Protein AF-A0A5J4V0H5-F1 (afdb_monomer_lite)

Organism: NCBI:txid222440

Radius of gyration: 29.94 Å; chains: 1; bounding box: 93×53×63 Å

Foldseek 3Di:
DQVVQLVPDDQLDARPCLVVCVVVCVLVVLLVLLVVVVVDDDPDPVSLVVNLVSLLSQLSRCQNHARPPSCLVSSLVSCVVVVVVVSVVSNVSYCLCVPPDVVSVVVVVVVVVVVVVVVVVCVVVVVPPPPVVVVVVVVVVVVVVVVVVVVVVVVVVVVCVVVVPDDPPPDDDD

Structure (mmCIF, N/CA/C/O backbone):
data_AF-A0A5J4V0H5-F1
#
_entry.id   AF-A0A5J4V0H5-F1
#
loop_
_atom_site.group_PDB
_atom_site.id
_atom_site.type_symbol
_atom_site.label_atom_id
_atom_site.label_alt_id
_atom_site.label_comp_id
_atom_site.label_asym_id
_atom_site.label_entity_id
_atom_site.label_seq_id
_atom_site.pdbx_PDB_ins_code
_atom_site.Cartn_x
_atom_site.Cartn_y
_atom_site.Cartn_z
_atom_site.occupancy
_atom_site.B_iso_or_equiv
_atom_site.auth_seq_id
_atom_site.auth_comp_id
_atom_site.auth_asym_id
_atom_site.auth_atom_id
_atom_site.pdbx_PDB_model_num
ATOM 1 N N . MET A 1 1 ? 10.092 2.240 12.384 1.00 55.16 1 MET A N 1
ATOM 2 C CA . MET A 1 1 ? 9.698 3.081 13.539 1.00 55.16 1 MET A CA 1
ATOM 3 C C . MET A 1 1 ? 8.188 3.032 13.787 1.00 55.16 1 MET A C 1
ATOM 5 O O . MET A 1 1 ? 7.810 2.731 14.907 1.00 55.16 1 MET A O 1
ATOM 9 N N . ILE A 1 2 ? 7.329 3.212 12.768 1.00 59.34 2 ILE A N 1
ATOM 10 C CA . ILE A 1 2 ? 5.873 2.949 12.884 1.00 59.34 2 ILE A CA 1
ATOM 11 C C . ILE A 1 2 ? 5.548 1.463 12.650 1.00 59.34 2 ILE A C 1
ATOM 13 O O . ILE A 1 2 ? 4.913 0.852 13.495 1.00 59.34 2 ILE A O 1
ATOM 17 N N . GLU A 1 3 ? 6.101 0.834 11.606 1.00 58.28 3 GLU A N 1
ATOM 18 C CA . GLU A 1 3 ? 5.936 -0.614 11.327 1.00 58.28 3 GLU A CA 1
ATOM 19 C C . GLU A 1 3 ? 6.353 -1.519 12.502 1.00 58.28 3 GLU A C 1
ATOM 21 O O . GLU A 1 3 ? 5.811 -2.598 12.723 1.00 58.28 3 GLU A O 1
ATOM 26 N N . SER A 1 4 ? 7.324 -1.058 13.291 1.00 58.66 4 SER A N 1
ATOM 27 C CA . SER A 1 4 ? 7.829 -1.736 14.485 1.00 58.66 4 SER A CA 1
ATOM 28 C C . SER A 1 4 ? 6.768 -1.827 15.586 1.00 58.66 4 SER A C 1
ATOM 30 O O . SER A 1 4 ? 6.741 -2.814 16.310 1.00 58.66 4 SER A O 1
ATOM 32 N N . GLY A 1 5 ? 5.894 -0.818 15.689 1.00 58.03 5 GLY A N 1
ATOM 33 C CA . GLY A 1 5 ? 4.783 -0.775 16.644 1.00 58.03 5 GLY A CA 1
ATOM 34 C C . GLY A 1 5 ? 3.596 -1.652 16.243 1.00 58.03 5 GLY A C 1
ATOM 35 O O . GLY A 1 5 ? 2.752 -1.940 17.086 1.00 58.03 5 GLY A O 1
ATOM 36 N N . ALA A 1 6 ? 3.556 -2.114 14.988 1.00 58.75 6 ALA A N 1
ATOM 37 C CA . ALA A 1 6 ? 2.576 -3.083 14.513 1.00 58.75 6 ALA A CA 1
ATOM 38 C C . ALA A 1 6 ? 2.996 -4.540 14.788 1.00 58.75 6 ALA A C 1
ATOM 40 O O . ALA A 1 6 ? 2.146 -5.433 14.833 1.00 58.75 6 ALA A O 1
ATOM 41 N N . LYS A 1 7 ? 4.297 -4.798 15.006 1.00 60.56 7 LYS A N 1
ATOM 42 C CA . LYS A 1 7 ? 4.815 -6.136 15.324 1.00 60.56 7 LYS A CA 1
ATOM 43 C C . LYS A 1 7 ? 4.329 -6.575 16.707 1.00 60.56 7 LYS A C 1
ATOM 45 O O . LYS A 1 7 ? 4.715 -5.998 17.717 1.00 60.56 7 LYS A O 1
ATOM 50 N N . GLY A 1 8 ? 3.508 -7.624 16.735 1.00 62.06 8 GLY A N 1
ATOM 51 C CA . GLY A 1 8 ? 2.927 -8.185 17.959 1.00 62.06 8 GLY A CA 1
ATOM 52 C C . GLY A 1 8 ? 1.492 -7.738 18.249 1.00 62.06 8 GLY A C 1
ATOM 53 O O . GLY A 1 8 ? 0.904 -8.232 19.207 1.00 62.06 8 GLY A O 1
ATOM 54 N N . LEU A 1 9 ? 0.903 -6.864 17.422 1.00 67.25 9 LEU A N 1
ATOM 55 C CA . LEU A 1 9 ? -0.527 -6.566 17.510 1.00 67.25 9 LEU A CA 1
ATOM 56 C C . LEU A 1 9 ? -1.339 -7.764 17.011 1.00 67.25 9 LEU A C 1
ATOM 58 O O . LEU A 1 9 ? -1.237 -8.138 15.840 1.00 67.25 9 LEU A O 1
ATOM 62 N N . GLY A 1 10 ? -2.188 -8.312 17.877 1.00 64.75 10 GLY A N 1
ATOM 63 C CA . GLY A 1 10 ? -3.185 -9.315 17.510 1.00 64.75 10 GLY A CA 1
ATOM 64 C C . GLY A 1 10 ? -4.260 -8.761 16.567 1.00 64.75 10 GLY A C 1
ATOM 65 O O . GLY A 1 10 ? -4.311 -7.558 16.282 1.00 64.75 10 GLY A O 1
ATOM 66 N N . GLU A 1 11 ? -5.125 -9.646 16.074 1.00 67.75 11 GLU A N 1
ATOM 67 C CA . GLU A 1 11 ? -6.301 -9.261 15.287 1.00 67.75 11 GLU A CA 1
ATOM 68 C C . GLU A 1 11 ? -7.200 -8.308 16.087 1.00 67.75 11 GLU A C 1
ATOM 70 O O . GLU A 1 11 ? -7.424 -8.493 17.287 1.00 67.75 11 GLU A O 1
ATOM 75 N N . GLY A 1 12 ? -7.702 -7.258 15.434 1.00 68.19 12 GLY A N 1
ATOM 76 C CA . GLY A 1 12 ? -8.613 -6.302 16.069 1.00 68.19 12 GLY A CA 1
ATOM 77 C C . GLY A 1 12 ? -7.957 -5.310 17.042 1.00 68.19 12 GLY A C 1
ATOM 78 O O . GLY A 1 12 ? -8.651 -4.443 17.576 1.00 68.19 12 GLY A O 1
ATOM 79 N N . GLN A 1 13 ? -6.641 -5.388 17.271 1.00 74.12 13 GLN A N 1
ATOM 80 C CA . GLN A 1 13 ? -5.920 -4.430 18.113 1.00 74.12 13 GLN A CA 1
ATOM 81 C C . GLN A 1 13 ? -5.514 -3.179 17.327 1.00 74.12 13 GLN A C 1
ATOM 83 O O . GLN A 1 13 ? -4.920 -3.265 16.250 1.00 74.12 13 GLN A O 1
ATOM 88 N N . GLN A 1 14 ? -5.815 -2.008 17.894 1.00 79.50 14 GLN A N 1
ATOM 89 C CA . GLN A 1 14 ? -5.458 -0.714 17.310 1.00 79.50 14 GLN A CA 1
ATOM 90 C C . GLN A 1 14 ? -3.969 -0.410 17.473 1.00 79.50 14 GLN A C 1
ATOM 92 O O . GLN A 1 14 ? -3.329 -0.840 18.434 1.00 79.50 14 GLN A O 1
ATOM 97 N N . HIS A 1 15 ? -3.431 0.400 16.563 1.00 80.06 15 HIS A N 1
ATOM 98 C CA . HIS A 1 15 ? -2.038 0.813 16.629 1.00 80.06 15 HIS A CA 1
ATOM 99 C C . HIS A 1 15 ? -1.792 1.776 17.810 1.00 80.06 15 HIS A C 1
ATOM 101 O O . HIS A 1 15 ? -2.466 2.808 17.900 1.00 80.06 15 HIS A O 1
ATOM 107 N N . PRO A 1 16 ? -0.793 1.530 18.683 1.00 82.88 16 PRO A N 1
ATOM 108 C CA . PRO A 1 16 ? -0.567 2.336 19.891 1.00 82.88 16 PRO A CA 1
ATOM 109 C C . PRO A 1 16 ? -0.218 3.799 19.585 1.00 82.88 16 PRO A C 1
ATOM 111 O O . PRO A 1 16 ? -0.530 4.696 20.364 1.00 82.88 16 PRO A O 1
ATOM 114 N N . PHE A 1 17 ? 0.398 4.056 18.428 1.00 84.62 17 PHE A N 1
ATOM 115 C CA . PHE A 1 17 ? 0.743 5.411 17.989 1.00 84.62 17 PHE A CA 1
ATOM 116 C C . PHE A 1 17 ? -0.389 6.175 17.296 1.00 84.62 17 PHE A C 1
ATOM 118 O O . PHE A 1 17 ? -0.190 7.348 17.001 1.00 84.62 17 PHE A O 1
ATOM 125 N N . LEU A 1 18 ? -1.566 5.579 17.065 1.00 85.19 18 LEU A N 1
ATOM 126 C CA . LEU A 1 18 ? -2.659 6.303 16.408 1.00 85.19 18 LEU A CA 1
ATOM 127 C C . LEU A 1 18 ? -3.067 7.542 17.217 1.00 85.19 18 LEU A C 1
ATOM 129 O O . LEU A 1 18 ? -3.070 8.641 16.680 1.00 85.19 18 LEU A O 1
ATOM 133 N N . GLN A 1 19 ? -3.342 7.382 18.514 1.00 85.50 19 GLN A N 1
ATOM 134 C CA . GLN A 1 19 ? -3.776 8.491 19.373 1.00 85.50 19 GLN A CA 1
ATOM 135 C C . GLN A 1 19 ? -2.698 9.580 19.542 1.00 85.50 19 GLN A C 1
ATOM 137 O O . GLN A 1 19 ? -3.004 10.743 19.282 1.00 85.50 19 GLN A O 1
ATOM 142 N N . PRO A 1 20 ? -1.434 9.255 19.893 1.00 83.56 20 PRO A N 1
ATOM 143 C CA . PRO A 1 20 ? -0.369 10.257 19.961 1.00 83.56 20 PRO A CA 1
ATOM 144 C C . PRO A 1 20 ? -0.190 11.054 18.661 1.00 83.56 20 PRO A C 1
ATOM 146 O O . PRO A 1 20 ? -0.159 12.280 18.705 1.00 83.56 20 PRO A O 1
ATOM 149 N N . LEU A 1 21 ? -0.151 10.370 17.511 1.00 82.62 21 LEU A N 1
ATOM 150 C CA . LEU A 1 21 ? 0.081 11.001 16.206 1.00 82.62 21 LEU A CA 1
ATOM 151 C C . LEU A 1 21 ? -1.156 11.723 15.652 1.00 82.62 21 LEU A C 1
ATOM 153 O O . LEU A 1 21 ? -1.060 12.558 14.753 1.00 82.62 21 LEU A O 1
ATOM 157 N N . SER A 1 22 ? -2.351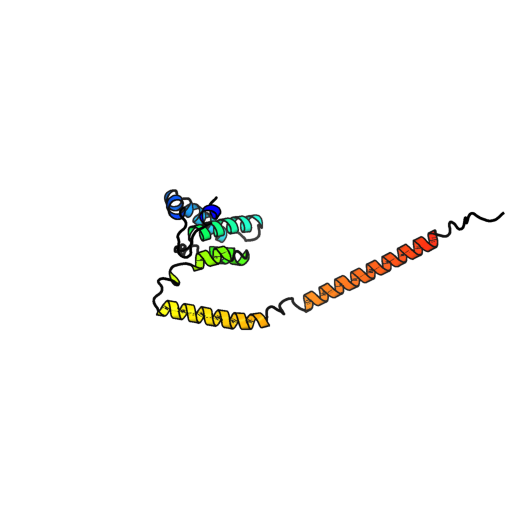 11.381 16.130 1.00 87.81 22 SER A N 1
ATOM 158 C CA . SER A 1 22 ? -3.543 12.186 15.874 1.00 87.81 22 SER A CA 1
ATOM 159 C C . SER A 1 22 ? -3.498 13.489 16.669 1.00 87.81 22 SER A C 1
ATOM 1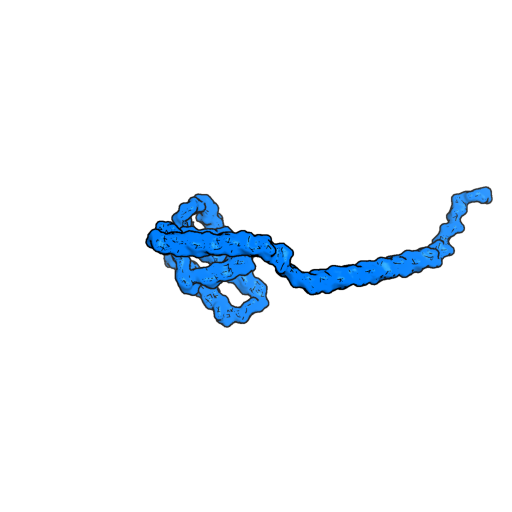61 O O . SER A 1 22 ? -3.802 14.540 16.110 1.00 87.81 22 SER A O 1
ATOM 163 N N . ASN A 1 23 ? -3.080 13.433 17.936 1.00 87.12 23 ASN A N 1
ATOM 164 C CA . ASN A 1 23 ? -3.059 14.590 18.832 1.00 87.12 23 ASN A CA 1
ATOM 165 C C . ASN A 1 23 ? -2.003 15.633 18.448 1.00 87.12 23 ASN A C 1
ATOM 167 O O . ASN A 1 23 ? -2.243 16.825 18.616 1.00 87.12 23 ASN A O 1
ATOM 171 N N . ASP A 1 24 ? -0.854 15.204 17.924 1.00 88.50 24 ASP A N 1
ATOM 172 C CA . ASP A 1 24 ? 0.205 16.115 17.468 1.00 88.50 24 ASP A CA 1
ATOM 173 C C . ASP A 1 24 ? -0.001 16.640 16.030 1.00 88.50 24 ASP A C 1
ATOM 175 O O . ASP A 1 24 ? 0.797 17.433 15.530 1.00 88.50 24 ASP A O 1
ATOM 179 N N . GLY A 1 25 ? -1.083 16.222 15.360 1.00 87.94 25 GLY A N 1
ATOM 180 C CA . GLY A 1 25 ? -1.422 16.635 13.998 1.00 87.94 25 GLY A CA 1
ATOM 181 C C . GLY A 1 25 ? -0.698 15.865 12.888 1.00 87.94 25 GLY A C 1
ATOM 182 O O . GLY A 1 25 ? -0.985 16.091 11.710 1.00 87.94 25 GLY A O 1
ATOM 183 N N . THR A 1 26 ? 0.181 14.913 13.207 1.00 88.81 26 THR A N 1
ATOM 184 C CA . THR A 1 26 ? 0.909 14.112 12.210 1.00 88.81 26 THR A CA 1
ATOM 185 C C . THR A 1 26 ? -0.036 13.345 11.288 1.00 88.81 26 THR A C 1
ATOM 187 O O . THR A 1 26 ? 0.146 13.357 10.070 1.00 88.81 26 THR A O 1
ATOM 190 N N . VAL A 1 27 ? -1.087 12.719 11.831 1.00 87.38 27 VAL A N 1
ATOM 191 C CA . VAL A 1 27 ? -2.091 12.002 11.021 1.00 87.38 27 VAL A CA 1
ATOM 192 C C . VAL A 1 27 ? -2.791 12.948 10.042 1.00 87.38 27 VAL A C 1
ATOM 194 O O . VAL A 1 27 ? -2.982 12.592 8.880 1.00 87.38 27 VAL A O 1
ATOM 197 N N . VAL A 1 28 ? -3.119 14.169 10.474 1.00 88.75 28 VAL A N 1
ATOM 198 C CA . VAL A 1 28 ? -3.742 15.189 9.613 1.00 88.75 28 VAL A CA 1
ATOM 199 C C . VAL A 1 28 ? -2.801 15.579 8.472 1.00 88.75 28 VAL A C 1
ATOM 201 O O . VAL A 1 28 ? -3.229 15.639 7.320 1.00 88.75 28 VAL A O 1
ATOM 204 N N . ASN A 1 29 ? -1.513 15.763 8.762 1.00 87.12 29 ASN A N 1
ATOM 205 C CA . ASN A 1 29 ? -0.509 16.091 7.751 1.00 87.12 29 ASN A CA 1
ATOM 206 C C . ASN A 1 29 ? -0.335 14.961 6.722 1.00 87.12 29 ASN A C 1
ATOM 208 O O . ASN A 1 29 ? -0.292 15.221 5.520 1.00 87.12 29 ASN A O 1
ATOM 212 N N . LEU A 1 30 ? -0.301 13.698 7.163 1.00 86.06 30 LEU A N 1
ATOM 213 C CA . LEU A 1 30 ? -0.220 12.533 6.270 1.00 86.06 30 LEU A CA 1
ATOM 214 C C . LEU A 1 30 ? -1.441 12.428 5.344 1.00 86.06 30 LEU A C 1
ATOM 216 O O . LEU A 1 30 ? -1.293 12.186 4.146 1.00 86.06 30 LEU A O 1
ATOM 220 N N . ILE A 1 31 ? -2.640 12.665 5.883 1.00 86.94 31 ILE A N 1
ATOM 221 C CA . ILE A 1 31 ? -3.890 12.720 5.113 1.00 86.94 31 ILE A CA 1
ATOM 222 C C . ILE A 1 31 ? -3.828 13.829 4.055 1.00 86.94 31 ILE A C 1
ATOM 224 O O . ILE A 1 31 ? -4.187 13.607 2.897 1.00 86.94 31 ILE A O 1
ATOM 228 N N . GLN A 1 32 ? -3.364 15.024 4.428 1.00 86.12 32 GLN A N 1
ATOM 229 C CA . GLN A 1 32 ? -3.238 16.149 3.500 1.00 86.12 32 GLN A CA 1
ATOM 230 C C . GLN A 1 32 ? -2.240 15.859 2.378 1.00 86.12 32 GLN A C 1
ATOM 232 O O . GLN A 1 32 ? -2.553 16.119 1.217 1.00 86.12 32 GLN A O 1
ATOM 237 N N . LEU A 1 33 ? -1.081 15.276 2.699 1.00 84.69 33 LEU A N 1
ATOM 238 C CA . LEU A 1 33 ? -0.086 14.884 1.700 1.00 84.69 33 LEU A CA 1
ATOM 239 C C . LEU A 1 33 ? -0.684 13.905 0.689 1.00 84.69 33 LEU A C 1
ATOM 241 O O . LEU A 1 33 ? -0.532 14.108 -0.514 1.00 84.69 33 LEU A O 1
ATOM 245 N N . LEU A 1 34 ? -1.438 12.907 1.154 1.00 82.56 34 LEU A N 1
ATOM 246 C CA . LEU A 1 34 ? -2.108 11.957 0.268 1.00 82.56 34 LEU A CA 1
ATOM 247 C C . LEU A 1 34 ? -3.127 12.644 -0.659 1.00 82.56 34 LEU A C 1
ATOM 249 O O . LEU A 1 34 ? -3.188 12.325 -1.842 1.00 82.56 34 LEU A O 1
ATOM 253 N N . LYS A 1 35 ? -3.869 13.642 -0.162 1.00 80.50 35 LYS A N 1
ATOM 254 C CA . LYS A 1 35 ? -4.836 14.420 -0.960 1.00 80.50 35 LYS A CA 1
ATOM 255 C C . LYS A 1 35 ? -4.186 15.295 -2.038 1.00 80.50 35 LYS A C 1
ATOM 257 O O . LYS A 1 35 ? -4.817 15.542 -3.065 1.00 80.50 35 LYS A O 1
ATOM 262 N N . VAL A 1 36 ? -2.952 15.775 -1.839 1.00 74.38 36 VAL A N 1
ATOM 263 C CA . VAL A 1 36 ? -2.234 16.582 -2.851 1.00 74.38 36 VAL A CA 1
ATOM 264 C C . VAL A 1 36 ? -1.966 15.770 -4.122 1.00 74.38 36 VAL A C 1
ATOM 266 O O . VAL A 1 36 ? -2.042 16.327 -5.218 1.00 74.38 36 VAL A O 1
ATOM 269 N N . ARG A 1 37 ? -1.760 14.450 -3.996 1.00 65.38 37 ARG A N 1
ATOM 270 C CA . ARG A 1 37 ? -1.572 13.521 -5.125 1.00 65.38 37 ARG A CA 1
ATOM 271 C C . ARG A 1 37 ? -2.659 13.643 -6.188 1.00 65.38 37 ARG A C 1
ATOM 273 O O . ARG A 1 37 ? -2.353 13.621 -7.374 1.00 65.38 37 ARG A O 1
ATOM 280 N N . ASN A 1 38 ? -3.912 13.822 -5.770 1.00 56.00 38 ASN A N 1
ATOM 281 C CA . ASN A 1 38 ? -5.062 13.886 -6.676 1.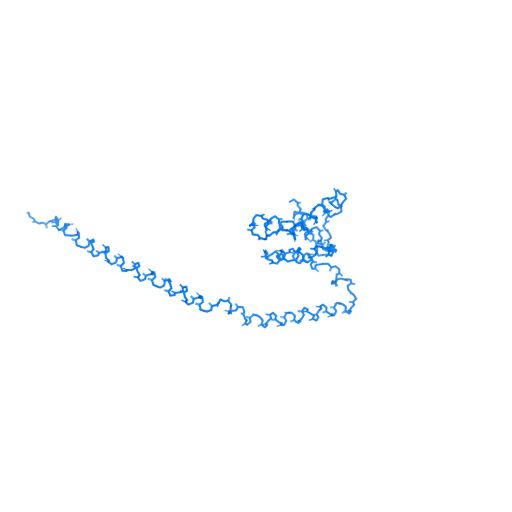00 56.00 38 ASN A CA 1
ATOM 282 C C . ASN A 1 38 ? -5.041 15.118 -7.605 1.00 56.00 38 ASN A C 1
ATOM 284 O O . ASN A 1 38 ? -5.929 15.259 -8.441 1.00 56.00 38 ASN A O 1
ATOM 288 N N . LYS A 1 39 ? -4.052 16.017 -7.468 1.00 56.66 39 LYS A N 1
ATOM 289 C CA . LYS A 1 39 ? -3.900 17.235 -8.276 1.00 56.66 39 LYS A CA 1
ATOM 290 C C . LYS A 1 39 ? -2.674 17.242 -9.201 1.00 56.66 39 LYS A C 1
ATOM 292 O O . LYS A 1 39 ? -2.529 18.191 -9.965 1.00 56.66 39 LYS A O 1
ATOM 297 N N . SER A 1 40 ? -1.791 16.244 -9.138 1.00 54.62 40 SER A N 1
ATOM 298 C CA . SER A 1 40 ? -0.536 16.209 -9.907 1.00 54.62 40 SER A CA 1
ATOM 299 C C . SER A 1 40 ? -0.539 15.090 -10.954 1.00 54.62 40 SER A C 1
ATOM 301 O O . SER A 1 40 ? -0.863 13.951 -10.628 1.00 54.62 40 SER A O 1
ATOM 303 N N . ASN A 1 41 ? -0.145 15.403 -12.192 1.00 55.94 41 ASN A N 1
ATOM 304 C CA . ASN A 1 41 ? -0.058 14.445 -13.300 1.00 55.94 41 ASN A CA 1
ATOM 305 C C . ASN A 1 41 ? 0.908 13.282 -12.967 1.00 55.94 41 ASN A C 1
ATOM 307 O O . ASN A 1 41 ? 2.058 13.506 -12.596 1.00 55.94 41 ASN A O 1
ATOM 311 N N . GLU A 1 42 ? 0.424 12.042 -13.096 1.00 55.72 42 GLU A N 1
ATOM 312 C CA . GLU A 1 42 ? 0.945 10.798 -12.489 1.00 55.72 42 GLU A CA 1
ATOM 313 C C . GLU A 1 42 ? 2.295 10.239 -13.024 1.00 55.72 42 GLU A C 1
ATOM 315 O O . GLU A 1 42 ? 2.538 9.041 -12.896 1.00 55.72 42 GLU A O 1
ATOM 320 N N . ASN A 1 43 ? 3.216 11.035 -13.578 1.00 55.78 43 ASN A N 1
ATOM 321 C CA . ASN A 1 43 ? 4.384 10.475 -14.294 1.00 55.78 43 ASN A CA 1
ATOM 322 C C . ASN A 1 43 ? 5.738 10.496 -13.558 1.00 55.78 43 ASN A C 1
ATOM 324 O O . ASN A 1 43 ? 6.730 10.039 -14.122 1.00 55.78 43 ASN A O 1
ATOM 328 N N . GLU A 1 44 ? 5.819 10.946 -12.303 1.00 59.72 44 GLU A N 1
ATOM 329 C CA . GLU A 1 44 ? 7.066 10.832 -11.529 1.00 59.72 44 GLU A CA 1
ATOM 330 C C . GLU A 1 44 ? 7.097 9.550 -10.689 1.00 59.72 44 GLU A C 1
ATOM 332 O O . GLU A 1 44 ? 6.358 9.408 -9.713 1.00 59.72 44 GLU A O 1
ATOM 337 N N . LEU A 1 45 ? 8.012 8.634 -11.031 1.00 58.66 45 LEU A N 1
ATOM 338 C CA . LEU A 1 45 ? 8.302 7.411 -10.265 1.00 58.66 45 LEU A CA 1
ATOM 339 C C . LEU A 1 45 ? 8.494 7.703 -8.761 1.00 58.66 45 LEU A C 1
ATOM 341 O O . LEU A 1 45 ? 7.966 6.992 -7.910 1.00 58.66 45 LEU A O 1
ATOM 345 N N . SER A 1 46 ? 9.176 8.810 -8.445 1.00 65.25 46 SER A N 1
ATOM 346 C CA . SER A 1 46 ? 9.486 9.230 -7.072 1.00 65.25 46 SER A CA 1
ATOM 347 C C . SER A 1 46 ? 8.259 9.686 -6.270 1.00 65.25 46 SER A C 1
ATOM 349 O O . SER A 1 46 ? 8.275 9.657 -5.037 1.00 65.25 46 SER A O 1
ATOM 351 N N . LEU A 1 47 ? 7.180 10.108 -6.940 1.00 66.38 47 LEU A N 1
ATOM 352 C CA . LEU A 1 47 ? 5.922 10.455 -6.282 1.00 66.38 47 LEU A CA 1
ATOM 353 C C . LEU A 1 47 ? 5.155 9.193 -5.887 1.00 66.38 47 LEU A C 1
ATOM 355 O O . LEU A 1 47 ? 4.631 9.126 -4.775 1.00 66.38 47 LEU A O 1
ATOM 359 N N . HIS A 1 48 ? 5.129 8.171 -6.747 1.00 69.56 48 HIS A N 1
ATOM 360 C CA . HIS A 1 48 ? 4.437 6.908 -6.452 1.00 69.56 48 HIS A CA 1
ATOM 361 C C . HIS A 1 48 ? 5.018 6.203 -5.225 1.00 69.56 48 HIS A C 1
ATOM 363 O O . HIS A 1 48 ? 4.255 5.758 -4.368 1.00 69.56 48 HIS A O 1
ATOM 369 N N . GLU A 1 49 ? 6.344 6.188 -5.076 1.00 77.19 49 GLU A N 1
ATOM 370 C CA . GLU A 1 49 ? 7.011 5.621 -3.897 1.00 77.19 49 GLU A CA 1
ATOM 371 C C . GLU A 1 49 ? 6.633 6.365 -2.608 1.00 77.19 49 GLU A C 1
ATOM 373 O O . GLU A 1 49 ? 6.249 5.744 -1.614 1.00 77.19 49 GLU A O 1
ATOM 378 N N . LYS A 1 50 ? 6.653 7.706 -2.630 1.00 81.25 50 LYS A N 1
ATOM 379 C CA . LYS A 1 50 ? 6.273 8.538 -1.474 1.00 81.25 50 LYS A CA 1
ATOM 380 C C . LYS A 1 50 ? 4.828 8.295 -1.049 1.00 81.25 50 LYS A C 1
ATOM 382 O O . LYS A 1 50 ? 4.553 8.121 0.138 1.00 81.25 50 LYS A O 1
ATOM 387 N N . PHE A 1 51 ? 3.902 8.256 -2.005 1.00 84.06 51 PHE A N 1
ATOM 388 C CA . PHE A 1 51 ? 2.491 8.003 -1.711 1.00 84.06 51 PHE A CA 1
ATOM 389 C C . PHE A 1 51 ? 2.230 6.557 -1.285 1.00 84.06 51 PHE A C 1
ATOM 391 O O . PHE A 1 51 ? 1.353 6.326 -0.450 1.00 84.06 51 PHE A O 1
ATOM 398 N N . GLY A 1 52 ? 3.022 5.606 -1.784 1.00 85.25 52 GLY A N 1
ATOM 399 C CA . GLY A 1 52 ? 3.065 4.235 -1.283 1.00 85.25 52 GLY A CA 1
ATOM 400 C C . GLY A 1 52 ? 3.418 4.191 0.201 1.00 85.25 52 GLY A C 1
ATOM 401 O O . GLY A 1 52 ? 2.648 3.661 0.999 1.00 85.25 52 GLY A O 1
ATOM 402 N N . ILE A 1 53 ? 4.518 4.838 0.595 1.00 85.06 53 ILE A N 1
ATOM 403 C CA . ILE A 1 53 ? 4.962 4.907 1.997 1.00 85.06 53 ILE A CA 1
ATOM 404 C C . ILE A 1 53 ? 3.888 5.545 2.888 1.00 85.06 53 ILE A C 1
ATOM 406 O O . IL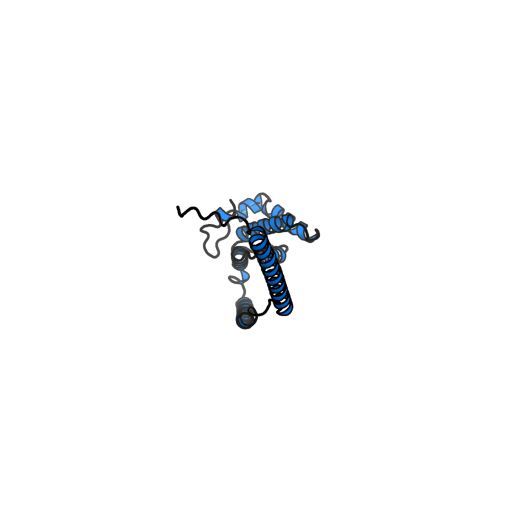E A 1 53 ? 3.553 4.999 3.938 1.00 85.06 53 ILE A O 1
ATOM 410 N N . ILE A 1 54 ? 3.302 6.671 2.467 1.00 87.00 54 ILE A N 1
ATOM 411 C CA . ILE A 1 54 ? 2.234 7.339 3.229 1.00 87.00 54 ILE A CA 1
ATOM 412 C C . ILE A 1 54 ? 1.024 6.410 3.397 1.00 87.00 54 ILE A C 1
ATOM 414 O O . ILE A 1 54 ? 0.489 6.291 4.500 1.00 87.00 54 ILE A O 1
ATOM 418 N N . SER A 1 55 ? 0.620 5.714 2.331 1.00 87.12 55 SER A N 1
ATOM 419 C CA . SER A 1 55 ? -0.510 4.778 2.369 1.00 87.12 55 SER A CA 1
ATOM 420 C C . SER A 1 55 ? -0.243 3.610 3.315 1.00 87.12 55 SER A C 1
ATOM 422 O O . SER A 1 55 ? -1.128 3.240 4.085 1.00 87.12 55 SER A O 1
ATOM 424 N N . LYS A 1 56 ? 0.989 3.083 3.336 1.00 89.12 56 LYS A N 1
ATOM 425 C CA . LYS A 1 56 ? 1.402 2.049 4.292 1.00 89.12 56 LYS A CA 1
ATOM 426 C C . LYS A 1 56 ? 1.349 2.532 5.731 1.00 89.12 56 LYS A C 1
ATOM 428 O O . LYS A 1 56 ? 0.829 1.829 6.595 1.00 89.12 56 LYS A O 1
ATOM 433 N N . ILE A 1 57 ? 1.866 3.731 6.000 1.00 87.38 57 ILE A N 1
ATOM 434 C CA . ILE A 1 57 ? 1.844 4.322 7.343 1.00 87.38 57 ILE A CA 1
ATOM 435 C C . ILE A 1 57 ? 0.399 4.471 7.816 1.00 87.38 57 ILE A C 1
ATOM 437 O O . ILE A 1 57 ? 0.067 4.035 8.915 1.00 87.38 57 ILE A O 1
ATOM 441 N N . LEU A 1 58 ? -0.473 5.033 6.976 1.00 88.19 58 LEU A N 1
ATOM 442 C CA . LEU A 1 58 ? -1.885 5.201 7.307 1.00 88.19 58 LEU A CA 1
ATOM 443 C C . LEU A 1 58 ? -2.576 3.849 7.523 1.00 88.19 58 LEU A C 1
ATOM 445 O O . LEU A 1 58 ? -3.281 3.696 8.513 1.00 88.19 58 LEU A O 1
ATOM 449 N N . ALA A 1 59 ? -2.335 2.849 6.676 1.00 87.88 59 ALA A N 1
ATOM 450 C CA . ALA A 1 59 ? -2.910 1.516 6.853 1.00 87.88 59 ALA A CA 1
ATOM 451 C C . ALA A 1 59 ? -2.483 0.845 8.164 1.00 87.88 59 ALA A C 1
ATOM 453 O O . ALA A 1 59 ? -3.318 0.274 8.861 1.00 87.88 59 ALA A O 1
ATOM 454 N N . ASN A 1 60 ? -1.209 0.973 8.537 1.00 86.56 60 ASN A N 1
ATOM 455 C CA . ASN A 1 60 ? -0.709 0.476 9.815 1.00 86.56 60 ASN A CA 1
ATOM 456 C C . ASN A 1 60 ? -1.328 1.226 11.005 1.00 86.56 60 ASN A C 1
ATOM 458 O O . ASN A 1 60 ? -1.745 0.596 11.974 1.00 86.56 60 ASN A O 1
ATOM 462 N N . LEU A 1 61 ? -1.429 2.559 10.938 1.00 85.31 61 LEU A N 1
ATOM 463 C CA . LEU A 1 61 ? -2.019 3.369 12.011 1.00 85.31 61 LEU A CA 1
ATOM 464 C C . LEU A 1 61 ? -3.514 3.091 12.195 1.00 85.31 61 LEU A C 1
ATOM 466 O O . LEU A 1 61 ? -3.988 2.990 13.324 1.00 85.31 61 LEU A O 1
ATOM 470 N N . PHE A 1 62 ? -4.243 2.930 11.092 1.00 85.94 62 PHE A N 1
ATOM 471 C CA . PHE A 1 62 ? -5.671 2.623 11.081 1.00 85.94 62 PHE A CA 1
ATOM 472 C C . PHE A 1 62 ? -5.966 1.114 11.131 1.00 85.94 62 PHE A C 1
ATOM 474 O O . PHE A 1 62 ? -7.106 0.709 10.903 1.00 85.94 62 PHE A O 1
ATOM 481 N N . LYS A 1 63 ? -4.995 0.260 11.488 1.00 83.50 63 LYS A N 1
ATOM 482 C CA . LYS A 1 63 ? -5.270 -1.159 11.751 1.00 83.50 63 LYS A CA 1
ATOM 483 C C . LYS A 1 63 ? -6.415 -1.288 12.762 1.00 83.50 63 LYS A C 1
ATOM 485 O O . LYS A 1 63 ? -6.442 -0.589 13.782 1.00 83.50 63 LYS A O 1
ATOM 490 N N . ALA A 1 64 ? -7.388 -2.144 12.442 1.00 73.44 64 ALA A N 1
ATOM 491 C CA . ALA A 1 64 ? -8.586 -2.385 13.251 1.00 73.44 64 ALA A CA 1
ATOM 492 C C . ALA A 1 64 ? -9.397 -1.114 13.617 1.00 73.44 64 ALA A C 1
ATOM 494 O O . ALA A 1 64 ? -10.203 -1.117 14.552 1.00 73.44 64 ALA A O 1
ATOM 495 N N . THR A 1 65 ? -9.208 -0.009 12.884 1.00 80.62 65 THR A N 1
ATOM 496 C CA . THR A 1 65 ? -9.815 1.300 13.175 1.00 80.62 65 THR A CA 1
ATOM 497 C C . THR A 1 65 ? -10.279 1.975 11.902 1.00 80.62 65 THR A C 1
ATOM 499 O O . THR A 1 65 ? -9.569 1.954 10.907 1.00 80.62 65 THR A O 1
ATOM 502 N N . GLN A 1 66 ? -11.453 2.607 11.900 1.00 82.44 66 GLN A N 1
ATOM 503 C CA . GLN A 1 66 ? -12.018 3.197 10.684 1.00 82.44 66 GLN A CA 1
ATOM 504 C C . GLN A 1 66 ? -11.074 4.214 10.042 1.00 82.44 66 GLN A C 1
ATOM 506 O O . GLN A 1 66 ? -10.792 5.256 10.631 1.00 82.44 66 GLN A O 1
ATOM 511 N N . ILE A 1 67 ? -10.607 3.905 8.827 1.00 83.56 67 ILE A N 1
ATOM 512 C CA . ILE A 1 67 ? -9.880 4.873 8.009 1.00 83.56 67 ILE A CA 1
ATOM 513 C C . ILE A 1 67 ? -10.857 5.985 7.588 1.00 83.56 67 ILE A C 1
ATOM 515 O O . ILE A 1 67 ? -12.011 5.681 7.254 1.00 83.56 67 ILE A O 1
ATOM 519 N N . PRO A 1 68 ? -10.445 7.264 7.593 1.00 84.94 68 PRO A N 1
ATOM 520 C CA . PRO A 1 68 ? -11.303 8.351 7.149 1.00 84.94 68 PRO A CA 1
ATOM 521 C C . PRO A 1 68 ? -11.786 8.115 5.714 1.00 84.94 68 PRO A C 1
ATOM 523 O O . PRO A 1 68 ? -10.994 7.844 4.808 1.00 84.94 68 PRO A O 1
ATOM 526 N N . SER A 1 69 ? -13.099 8.225 5.493 1.00 80.19 69 SER A N 1
ATOM 527 C CA . SER A 1 69 ? -13.731 7.930 4.197 1.00 80.19 69 SER A CA 1
ATOM 528 C C . SER A 1 69 ? -13.186 8.785 3.053 1.00 80.19 69 SER A C 1
ATOM 530 O O . SER A 1 69 ? -13.190 8.357 1.906 1.00 80.19 69 SER A O 1
ATOM 532 N N . GLU A 1 70 ? -12.687 9.973 3.381 1.00 81.06 70 GLU A N 1
ATOM 533 C CA . GLU A 1 70 ? -12.073 10.922 2.455 1.00 81.06 70 GLU A CA 1
ATOM 534 C C . GLU A 1 70 ? -10.754 10.456 1.823 1.00 81.06 70 GLU A C 1
ATOM 536 O O . GLU A 1 70 ? -10.361 11.021 0.810 1.00 81.06 70 GLU A O 1
ATOM 541 N N . ILE A 1 71 ? -10.074 9.460 2.402 1.00 82.56 71 ILE A N 1
ATOM 542 C CA . ILE A 1 71 ? -8.811 8.919 1.869 1.00 82.56 71 ILE A CA 1
ATOM 543 C C . ILE A 1 71 ? -8.823 7.402 1.670 1.00 82.56 71 ILE A C 1
ATOM 545 O O . ILE A 1 71 ? -7.888 6.849 1.094 1.00 82.56 71 ILE A O 1
ATOM 549 N N . GLY A 1 72 ? -9.865 6.714 2.149 1.00 83.88 72 GLY A N 1
ATOM 550 C CA . GLY A 1 72 ? -9.906 5.253 2.164 1.00 83.88 72 GLY A CA 1
ATOM 551 C C . GLY A 1 72 ? -9.744 4.633 0.776 1.00 83.88 72 GLY A C 1
ATOM 552 O O . GLY A 1 72 ? -8.963 3.700 0.611 1.00 83.88 72 GLY A O 1
ATOM 553 N N . LEU A 1 73 ? -10.437 5.167 -0.234 1.00 82.50 73 LEU A N 1
ATOM 554 C CA . LEU A 1 73 ? -10.362 4.640 -1.599 1.00 82.50 73 LEU A CA 1
ATOM 555 C C . LEU A 1 73 ? -8.980 4.866 -2.233 1.00 82.50 73 LEU A C 1
ATOM 557 O O . LEU A 1 73 ? -8.445 3.957 -2.868 1.00 82.50 73 LEU A O 1
ATOM 561 N N . ASP A 1 74 ? -8.392 6.043 -2.021 1.00 83.88 74 ASP A N 1
ATOM 562 C CA . ASP A 1 74 ? -7.089 6.409 -2.583 1.00 83.88 74 ASP A CA 1
ATOM 563 C C . ASP A 1 74 ? -5.972 5.551 -1.991 1.00 83.88 74 ASP A C 1
ATOM 565 O O . 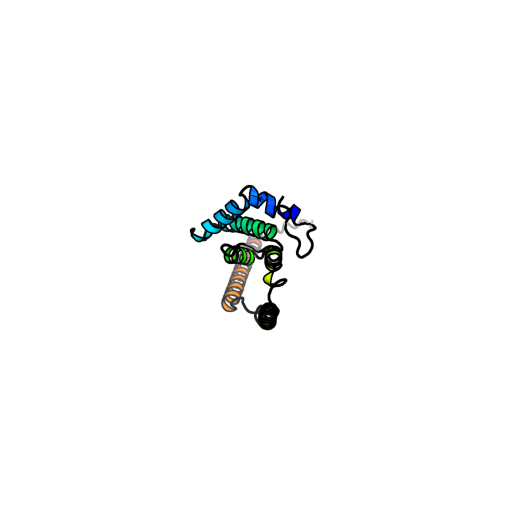ASP A 1 74 ? -5.193 4.952 -2.735 1.00 83.88 74 ASP A O 1
ATOM 569 N N . ALA A 1 75 ? -5.952 5.409 -0.662 1.00 84.94 75 ALA A N 1
ATOM 570 C CA . ALA A 1 75 ? -5.011 4.534 0.029 1.00 84.94 75 ALA A CA 1
ATOM 571 C C . ALA A 1 75 ? -5.140 3.080 -0.458 1.00 84.94 75 ALA A C 1
ATOM 573 O O . ALA A 1 75 ? -4.136 2.452 -0.787 1.00 84.94 75 ALA A O 1
ATOM 574 N N . ILE A 1 76 ? -6.366 2.556 -0.593 1.00 85.50 76 ILE A N 1
ATOM 575 C CA . ILE A 1 76 ? -6.600 1.195 -1.107 1.00 85.50 76 ILE A CA 1
ATOM 576 C C . ILE A 1 76 ? -6.060 1.035 -2.533 1.00 85.50 76 ILE A C 1
ATOM 578 O O . ILE A 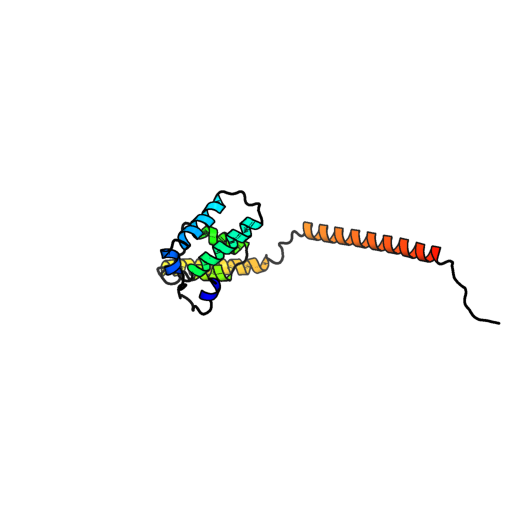1 76 ? -5.437 0.021 -2.843 1.00 85.50 76 ILE A O 1
ATOM 582 N N . ASN A 1 77 ? -6.302 2.003 -3.416 1.00 83.75 77 ASN A N 1
ATOM 583 C CA . ASN A 1 77 ? -5.863 1.916 -4.807 1.00 83.75 77 ASN A CA 1
ATOM 584 C C . ASN A 1 77 ? -4.336 1.973 -4.938 1.00 83.75 77 ASN A C 1
ATOM 586 O O . ASN A 1 77 ? -3.774 1.241 -5.753 1.00 83.75 77 ASN A O 1
ATOM 590 N N . ILE A 1 78 ? -3.669 2.791 -4.119 1.00 85.56 78 ILE A N 1
ATOM 591 C CA . ILE A 1 78 ? -2.204 2.868 -4.075 1.00 85.56 78 ILE A CA 1
ATOM 592 C C . ILE A 1 78 ? -1.617 1.543 -3.585 1.00 85.56 78 ILE A C 1
ATOM 594 O O . ILE A 1 78 ? -0.770 0.966 -4.262 1.00 85.56 78 ILE A O 1
ATOM 598 N N . LEU A 1 79 ? -2.119 1.010 -2.467 1.00 85.19 79 LEU A N 1
ATOM 599 C CA . LEU A 1 79 ? -1.649 -0.266 -1.918 1.00 85.19 79 LEU A CA 1
ATOM 600 C C . LEU A 1 79 ? -1.874 -1.430 -2.896 1.00 85.19 79 LEU A C 1
ATOM 602 O O . LEU A 1 79 ? -1.016 -2.295 -3.035 1.00 85.19 79 LEU A O 1
ATOM 606 N N . LYS A 1 80 ? -2.992 -1.433 -3.639 1.00 82.75 80 LYS A N 1
ATOM 607 C CA . LYS A 1 80 ? -3.244 -2.420 -4.703 1.00 82.75 80 LYS A CA 1
ATOM 608 C C . LYS A 1 80 ? -2.239 -2.332 -5.846 1.00 82.75 80 LYS A C 1
ATOM 610 O O . LYS A 1 80 ? -1.735 -3.370 -6.261 1.00 82.75 80 LYS A O 1
ATOM 615 N N . ARG A 1 81 ? -1.967 -1.124 -6.362 1.00 82.12 81 ARG A N 1
ATOM 616 C CA . ARG A 1 81 ? -0.974 -0.916 -7.435 1.00 82.12 81 ARG A CA 1
ATOM 617 C C . ARG A 1 81 ? 0.421 -1.379 -7.008 1.00 82.12 81 ARG A C 1
ATOM 619 O O . ARG A 1 81 ? 1.151 -1.902 -7.837 1.00 82.12 81 ARG A O 1
ATOM 626 N N . ASN A 1 82 ? 0.751 -1.220 -5.729 1.00 79.94 82 ASN A N 1
ATOM 627 C CA . ASN A 1 82 ? 2.051 -1.586 -5.169 1.00 79.94 82 ASN A CA 1
ATOM 628 C C . ASN A 1 82 ? 2.128 -3.035 -4.656 1.00 79.94 82 ASN A C 1
ATOM 630 O O . ASN A 1 82 ? 3.180 -3.448 -4.179 1.00 79.94 82 ASN A O 1
ATOM 634 N N . HIS A 1 83 ? 1.040 -3.809 -4.749 1.00 83.06 83 HIS A N 1
ATOM 635 C CA . HIS A 1 83 ? 0.942 -5.176 -4.219 1.00 83.06 83 HIS A CA 1
ATOM 636 C C . HIS A 1 83 ? 1.180 -5.294 -2.697 1.00 83.06 83 HIS A C 1
ATOM 638 O O . HIS A 1 83 ? 1.637 -6.323 -2.198 1.00 83.06 83 HIS A O 1
ATOM 644 N N . ASP A 1 84 ? 0.804 -4.263 -1.938 1.00 82.94 84 ASP A N 1
ATOM 645 C CA . ASP A 1 84 ? 0.956 -4.176 -0.481 1.00 82.94 84 ASP A CA 1
ATOM 646 C C . ASP A 1 84 ? -0.217 -4.861 0.252 1.00 82.94 84 ASP A C 1
ATOM 648 O O . ASP A 1 84 ? -1.074 -4.231 0.880 1.00 82.94 84 ASP A O 1
ATOM 652 N N . TYR A 1 85 ? -0.313 -6.185 0.105 1.00 84.12 85 TYR A N 1
ATOM 653 C CA . TYR A 1 85 ? -1.471 -6.957 0.572 1.00 84.12 85 TYR A CA 1
ATOM 654 C C . TYR A 1 85 ? -1.624 -7.002 2.096 1.00 84.12 85 TYR A C 1
ATOM 656 O O . TYR A 1 85 ? -2.752 -7.047 2.586 1.00 84.12 85 TYR A O 1
ATOM 664 N N . THR A 1 86 ? -0.528 -6.951 2.852 1.00 83.31 86 THR A N 1
ATOM 665 C CA . THR A 1 86 ? -0.563 -6.942 4.324 1.00 83.31 86 THR A CA 1
ATOM 666 C C . THR A 1 86 ? -1.311 -5.716 4.846 1.00 83.31 86 THR A C 1
ATOM 668 O O . THR A 1 86 ? -2.214 -5.821 5.673 1.00 83.31 86 THR A O 1
ATOM 671 N N . GLU A 1 87 ? -1.001 -4.543 4.308 1.00 85.88 87 GLU A N 1
ATOM 672 C CA . GLU A 1 87 ? -1.654 -3.289 4.659 1.00 85.88 87 GLU A CA 1
ATOM 673 C C . GLU A 1 87 ? -3.121 -3.255 4.215 1.00 85.88 87 GLU A C 1
ATOM 675 O O . GLU A 1 87 ? -3.971 -2.713 4.924 1.00 85.88 87 GLU A O 1
ATOM 680 N N . LEU A 1 88 ? -3.453 -3.885 3.081 1.00 83.06 88 LEU A N 1
ATOM 681 C CA . LEU A 1 88 ? -4.848 -4.074 2.670 1.00 83.06 88 LEU A CA 1
ATOM 682 C C . LEU A 1 88 ? -5.631 -4.937 3.668 1.00 83.06 88 LEU A C 1
ATOM 684 O O . LEU A 1 88 ? -6.797 -4.638 3.932 1.00 83.06 88 LEU A O 1
ATOM 688 N N . VAL A 1 89 ? -5.006 -5.967 4.248 1.00 82.38 89 VAL A N 1
ATOM 689 C CA . VAL A 1 89 ? -5.614 -6.778 5.315 1.00 82.38 89 VAL A CA 1
ATOM 690 C C . VAL A 1 89 ? -5.865 -5.926 6.559 1.00 82.38 89 VAL A C 1
ATOM 692 O O . VAL A 1 89 ? -6.984 -5.930 7.067 1.00 82.38 89 VAL A O 1
ATOM 695 N N . TYR A 1 90 ? -4.904 -5.101 6.987 1.00 82.94 90 TYR A N 1
ATOM 696 C CA . TYR A 1 90 ? -5.095 -4.202 8.136 1.00 82.94 90 TYR A CA 1
ATOM 697 C C . TYR A 1 90 ? -6.257 -3.222 7.953 1.00 82.94 90 TYR A C 1
ATOM 699 O O . TYR A 1 90 ? -7.009 -2.967 8.898 1.00 82.94 90 TYR A O 1
ATOM 707 N N . LEU A 1 91 ? -6.443 -2.702 6.737 1.00 81.38 91 LEU A N 1
ATOM 708 C CA . LEU A 1 91 ? -7.593 -1.859 6.407 1.00 81.38 91 LEU A CA 1
ATOM 709 C C . LEU A 1 91 ? -8.909 -2.647 6.370 1.00 81.38 91 LEU A C 1
ATOM 711 O O . LEU A 1 91 ? -9.958 -2.089 6.696 1.00 81.38 91 LEU A O 1
ATOM 715 N N . ALA A 1 92 ? -8.871 -3.926 5.988 1.00 75.12 92 ALA A N 1
ATOM 716 C CA . ALA A 1 92 ? -10.033 -4.810 5.951 1.00 75.12 92 ALA A CA 1
ATOM 717 C C . ALA A 1 92 ? -10.472 -5.295 7.343 1.00 75.12 92 ALA A C 1
ATOM 719 O O . ALA A 1 92 ? -11.659 -5.549 7.538 1.00 75.12 92 ALA A O 1
ATOM 720 N N . GLU A 1 93 ? -9.567 -5.331 8.326 1.00 72.31 93 GLU A N 1
ATOM 721 C CA . GLU A 1 93 ? -9.864 -5.628 9.742 1.00 72.31 93 GLU A CA 1
ATOM 722 C C . GLU A 1 93 ? -10.794 -4.590 10.408 1.00 72.31 93 GLU A C 1
ATOM 724 O O . GLU A 1 93 ? -11.152 -4.701 11.582 1.00 72.31 93 GLU A O 1
ATOM 729 N N . ASN A 1 94 ? -11.230 -3.569 9.668 1.00 65.69 94 ASN A N 1
ATOM 730 C CA . ASN A 1 94 ? -12.199 -2.601 10.143 1.00 65.69 94 ASN A CA 1
ATOM 731 C C . ASN A 1 94 ? -13.553 -3.203 10.520 1.00 65.69 94 ASN A C 1
ATOM 733 O O . ASN A 1 94 ? -14.083 -4.114 9.882 1.00 65.69 94 ASN A O 1
ATOM 737 N N . LYS A 1 95 ? -14.197 -2.537 11.480 1.00 52.56 95 LYS A N 1
ATOM 738 C CA . LYS A 1 95 ? -15.506 -2.839 12.076 1.00 52.56 95 LYS A CA 1
ATOM 739 C C . LYS A 1 95 ? -16.678 -3.053 11.103 1.00 52.56 95 LYS A C 1
ATOM 741 O O . LYS A 1 95 ? -17.754 -3.399 11.564 1.00 52.56 95 LYS A O 1
ATOM 746 N N . VAL A 1 96 ? -16.534 -2.920 9.787 1.00 45.59 96 VAL A N 1
ATOM 747 C CA . VAL A 1 96 ? -17.590 -3.341 8.847 1.00 45.59 96 VAL A CA 1
ATOM 748 C C . VAL A 1 96 ? -17.829 -4.855 8.924 1.00 45.59 96 VAL A C 1
ATOM 750 O O . VAL A 1 96 ? -18.979 -5.285 8.854 1.00 45.59 96 VAL A O 1
ATOM 753 N N . LEU A 1 97 ? -16.783 -5.658 9.160 1.00 44.84 97 LEU A N 1
ATOM 754 C CA . LEU A 1 97 ? -16.931 -7.102 9.383 1.00 44.84 97 LEU A CA 1
ATOM 755 C C . LEU A 1 97 ? -17.362 -7.442 10.823 1.00 44.84 97 LEU A C 1
ATOM 757 O O . LEU A 1 97 ? -18.127 -8.383 11.025 1.00 44.84 97 LEU A O 1
ATOM 761 N N . ILE A 1 98 ? -16.938 -6.650 11.816 1.00 45.72 98 ILE A N 1
ATOM 762 C CA . ILE A 1 98 ? -17.171 -6.937 13.247 1.00 45.72 98 ILE A CA 1
ATOM 763 C C . ILE A 1 98 ? -18.487 -6.319 13.781 1.00 45.72 98 ILE A C 1
ATOM 765 O O . ILE A 1 98 ? -19.157 -6.930 14.609 1.00 45.72 98 ILE A O 1
ATOM 769 N N . LEU A 1 99 ? -18.907 -5.147 13.286 1.00 42.28 99 LEU A N 1
ATOM 770 C CA . LEU A 1 99 ? -20.079 -4.368 13.740 1.00 42.28 99 LEU A CA 1
ATOM 771 C C . LEU A 1 99 ? -21.177 -4.176 12.679 1.00 42.28 99 LEU A C 1
ATOM 773 O O . LEU A 1 99 ? -22.193 -3.542 12.965 1.00 42.28 99 LEU A O 1
ATOM 777 N N . GLY A 1 100 ? -21.007 -4.680 11.453 1.00 46.47 100 GLY A N 1
ATOM 778 C CA . GLY A 1 100 ? -22.080 -4.639 10.460 1.00 46.47 100 GLY A CA 1
ATOM 779 C C . GLY A 1 100 ? -23.318 -5.380 10.972 1.00 46.47 100 GLY A C 1
ATOM 780 O O . GLY A 1 100 ? -23.187 -6.457 11.554 1.00 46.47 100 GLY A O 1
ATOM 781 N N . SER A 1 101 ? -24.523 -4.836 10.747 1.00 54.12 101 SER A N 1
ATOM 782 C CA . SER A 1 101 ? -25.760 -5.597 10.974 1.00 54.12 101 SER A CA 1
ATOM 783 C C . SER A 1 101 ? -25.657 -6.955 10.272 1.00 54.12 101 SER A C 1
ATOM 785 O O . SER A 1 101 ? -24.985 -7.068 9.243 1.00 54.12 101 SER A O 1
ATOM 787 N N . GLU A 1 102 ? -26.329 -7.990 10.775 1.00 52.75 102 GLU A N 1
ATOM 788 C CA . GLU A 1 102 ? -26.315 -9.324 10.144 1.00 52.75 102 GLU A CA 1
ATOM 789 C C . GLU A 1 102 ? -26.652 -9.272 8.642 1.00 52.75 102 GLU A C 1
ATOM 791 O O . GLU A 1 102 ? -26.161 -10.063 7.837 1.00 52.75 102 GLU A O 1
ATOM 796 N N . GLN A 1 103 ? -27.417 -8.260 8.231 1.00 51.06 103 GLN A N 1
ATOM 797 C CA . GLN A 1 103 ? -27.734 -7.972 6.840 1.00 51.06 103 GLN A CA 1
ATOM 798 C C . GLN A 1 103 ? -26.521 -7.482 6.029 1.00 51.06 103 GLN A C 1
ATOM 800 O O . GLN A 1 103 ? -26.333 -7.913 4.892 1.00 51.06 103 GLN A O 1
ATOM 805 N N . ASN A 1 104 ? -25.674 -6.626 6.602 1.00 52.53 104 ASN A N 1
ATOM 806 C CA . ASN A 1 104 ? -24.429 -6.178 5.977 1.00 52.53 104 ASN A CA 1
ATOM 807 C C . ASN A 1 104 ? -23.374 -7.286 5.976 1.00 52.53 104 ASN A C 1
ATOM 809 O O . ASN A 1 104 ? -22.735 -7.486 4.947 1.00 52.53 104 ASN A O 1
ATOM 813 N N . LYS A 1 105 ? -23.261 -8.071 7.057 1.00 52.97 105 LYS A N 1
ATOM 814 C CA . LYS A 1 105 ? -22.411 -9.273 7.080 1.00 52.97 105 LYS A CA 1
ATOM 815 C C . LYS A 1 105 ? -22.828 -10.268 6.000 1.00 52.97 105 LYS A C 1
ATOM 817 O O . LYS A 1 105 ? -21.969 -10.755 5.275 1.00 52.97 105 LYS A O 1
ATOM 822 N N . ARG A 1 106 ? -24.135 -10.503 5.805 1.00 60.19 106 ARG A N 1
ATOM 823 C CA . ARG A 1 106 ? -24.648 -11.321 4.691 1.00 60.19 106 ARG A CA 1
ATOM 824 C C . ARG A 1 106 ? -24.312 -10.735 3.329 1.00 60.19 106 ARG A C 1
ATOM 826 O O . ARG A 1 106 ? -23.831 -11.471 2.481 1.00 60.19 106 ARG A O 1
ATOM 833 N N . LYS A 1 107 ? -24.547 -9.440 3.104 1.00 64.19 107 LYS A N 1
ATOM 834 C CA . LYS A 1 107 ? -24.228 -8.795 1.818 1.00 64.19 107 LYS A CA 1
ATOM 835 C C . LYS A 1 107 ? -22.737 -8.886 1.500 1.00 64.19 107 LYS A C 1
ATOM 837 O O . LYS A 1 107 ? -22.383 -9.193 0.370 1.00 64.19 107 LYS A O 1
ATOM 842 N N . VAL A 1 108 ? -21.880 -8.678 2.499 1.00 60.31 108 VAL A N 1
ATOM 843 C CA . VAL A 1 108 ? -20.426 -8.804 2.361 1.00 60.31 108 VAL A CA 1
ATOM 844 C C . VAL A 1 108 ? -20.025 -10.261 2.138 1.00 60.31 108 VAL A C 1
ATOM 846 O O . VAL A 1 108 ? -19.275 -10.525 1.211 1.00 60.31 108 VAL A O 1
ATOM 849 N N . ALA A 1 109 ? -20.563 -11.217 2.897 1.00 60.88 109 ALA A N 1
ATOM 850 C CA . ALA A 1 109 ? -20.289 -12.641 2.705 1.00 60.88 109 ALA A CA 1
ATOM 851 C C . ALA A 1 109 ? -20.741 -13.139 1.325 1.00 60.88 109 ALA A C 1
ATOM 853 O O . ALA A 1 109 ? -20.019 -13.900 0.693 1.00 60.88 109 ALA A O 1
ATOM 854 N N . VAL A 1 110 ? -21.894 -12.679 0.830 1.00 67.56 110 VAL A N 1
ATOM 855 C CA . VAL A 1 110 ? -22.374 -12.964 -0.530 1.00 67.56 110 VAL A CA 1
ATOM 856 C C . VAL A 1 110 ? -21.458 -12.316 -1.562 1.00 67.56 110 VAL A C 1
ATOM 858 O O . VAL A 1 110 ? -20.983 -13.010 -2.444 1.00 67.56 110 VAL A O 1
ATOM 861 N N . ALA A 1 111 ? -21.100 -11.040 -1.410 1.00 69.12 111 ALA A N 1
ATOM 862 C CA . ALA A 1 111 ? -20.191 -10.367 -2.338 1.00 69.12 111 ALA A CA 1
ATOM 863 C C . ALA A 1 111 ? -18.777 -10.978 -2.345 1.00 69.12 111 ALA A C 1
ATOM 865 O O . ALA A 1 111 ? -18.134 -11.027 -3.391 1.00 69.12 111 ALA A O 1
ATOM 866 N N . ILE A 1 112 ? -18.284 -11.449 -1.194 1.00 67.81 112 ILE A N 1
ATOM 867 C CA . ILE A 1 112 ? -17.024 -12.192 -1.075 1.00 67.81 112 ILE A CA 1
ATOM 868 C C . ILE A 1 112 ? -17.176 -13.561 -1.725 1.00 67.81 112 ILE A C 1
ATOM 870 O O . ILE A 1 112 ? -16.310 -13.939 -2.497 1.00 67.81 112 ILE A O 1
ATOM 874 N N . LYS A 1 113 ? -18.265 -14.291 -1.469 1.00 71.38 113 LYS A N 1
ATOM 875 C CA . LYS A 1 113 ? -18.532 -15.591 -2.095 1.00 71.38 113 LYS A CA 1
ATOM 876 C C . LYS A 1 113 ? -18.631 -15.467 -3.614 1.00 71.38 113 LYS A C 1
ATOM 878 O O . LYS A 1 113 ? -18.045 -16.288 -4.313 1.00 71.38 113 LYS A O 1
ATOM 883 N N . ASP A 1 114 ? -19.291 -14.430 -4.112 1.00 70.56 114 ASP A N 1
ATOM 884 C CA . ASP A 1 114 ? -19.396 -14.125 -5.537 1.00 70.56 114 ASP A CA 1
ATOM 885 C C . ASP A 1 114 ? -18.028 -13.742 -6.102 1.00 70.56 114 ASP A C 1
ATOM 887 O O . ASP A 1 114 ? -17.620 -14.286 -7.120 1.00 70.56 114 ASP A O 1
ATOM 891 N N . LYS A 1 115 ? -17.247 -12.899 -5.411 1.00 76.06 115 LYS A N 1
ATOM 892 C CA . LYS A 1 115 ? -15.868 -12.583 -5.821 1.00 76.06 115 LYS A CA 1
ATOM 893 C C . LYS A 1 115 ? -14.940 -13.789 -5.789 1.00 76.06 115 LYS A C 1
ATOM 895 O O . LYS A 1 115 ? -14.146 -13.924 -6.700 1.00 76.06 115 LYS A O 1
ATOM 900 N N . VAL A 1 116 ? -15.025 -14.658 -4.788 1.00 67.31 116 VAL A N 1
ATOM 901 C CA . VAL A 1 116 ? -14.219 -15.883 -4.678 1.00 67.31 116 VAL A CA 1
ATOM 902 C C . VAL A 1 116 ? -14.633 -16.886 -5.751 1.00 67.31 116 VAL A C 1
ATOM 904 O O . VAL A 1 116 ? -13.774 -17.524 -6.345 1.00 67.31 116 VAL A O 1
ATOM 907 N N . SER A 1 117 ? -15.927 -16.996 -6.052 1.00 66.81 117 SER A N 1
ATOM 908 C CA . SER A 1 117 ? -16.421 -17.828 -7.156 1.00 66.81 117 SER A CA 1
ATOM 909 C C . SER A 1 117 ? -15.945 -17.277 -8.500 1.00 66.81 117 SER A C 1
ATOM 911 O O . SER A 1 117 ? -15.402 -18.022 -9.310 1.00 66.81 117 SER A O 1
ATOM 913 N N . ASN A 1 118 ? -16.019 -15.960 -8.693 1.00 58.78 118 ASN A N 1
ATOM 914 C CA . ASN A 1 118 ? -15.464 -15.294 -9.866 1.00 58.78 118 ASN A CA 1
ATOM 915 C C . ASN A 1 118 ? -13.941 -15.461 -9.931 1.00 58.78 118 ASN A C 1
ATOM 917 O O . ASN A 1 118 ? -13.429 -15.736 -11.002 1.00 58.78 118 ASN A O 1
ATOM 921 N N . LEU A 1 119 ? -13.217 -15.398 -8.810 1.00 53.56 119 LEU A N 1
ATOM 922 C CA . LEU A 1 119 ? -11.767 -15.621 -8.753 1.00 53.56 119 LEU A CA 1
ATOM 923 C C . LEU A 1 119 ? -11.382 -17.062 -9.101 1.00 53.56 119 LEU A C 1
ATOM 925 O O . LEU A 1 119 ? -10.436 -17.256 -9.850 1.00 53.56 119 LEU A O 1
ATOM 929 N N . LYS A 1 120 ? -12.160 -18.059 -8.669 1.00 50.91 120 LYS A N 1
ATOM 930 C CA . LYS A 1 120 ? -12.019 -19.452 -9.135 1.00 50.91 120 LYS A CA 1
ATOM 931 C C . LYS A 1 120 ? -12.294 -19.600 -10.633 1.00 50.91 120 LYS A C 1
ATOM 933 O O . LYS A 1 120 ? -11.766 -20.497 -11.274 1.00 50.91 120 LYS A O 1
ATOM 938 N N . THR A 1 121 ? -13.108 -18.710 -11.195 1.00 49.53 121 THR A N 1
ATOM 939 C CA . THR A 1 121 ? -13.343 -18.634 -12.644 1.00 49.53 121 THR A CA 1
ATOM 940 C C . THR A 1 121 ? -12.211 -17.868 -13.355 1.00 49.53 121 THR A C 1
ATOM 942 O O . THR A 1 121 ? -11.890 -18.176 -14.498 1.00 49.53 121 THR A O 1
ATOM 945 N N . TYR A 1 122 ? -11.549 -16.927 -12.666 1.00 42.25 122 TYR A N 1
ATOM 946 C CA . TYR A 1 122 ? -10.359 -16.196 -13.124 1.00 42.25 122 TYR A CA 1
ATOM 947 C C . TYR A 1 122 ? -9.058 -17.006 -13.002 1.00 42.25 122 TYR A C 1
ATOM 949 O O . TYR A 1 122 ? -8.140 -16.746 -13.772 1.00 42.25 122 TYR A O 1
ATOM 957 N N . GLU A 1 123 ? -8.964 -18.021 -12.136 1.00 40.72 123 GLU A N 1
ATOM 958 C CA . GLU A 1 123 ? -7.860 -19.001 -12.181 1.00 40.72 123 GLU A CA 1
ATOM 959 C C . GLU A 1 123 ? -7.830 -19.755 -13.523 1.00 40.72 123 GLU A C 1
ATOM 961 O O . GLU A 1 123 ? -6.760 -20.136 -13.981 1.00 40.72 123 GLU A O 1
ATOM 966 N N . CYS A 1 124 ? -8.964 -19.858 -14.228 1.00 41.09 124 CYS A N 1
ATOM 967 C CA . CYS A 1 124 ? -9.020 -20.364 -15.604 1.00 41.09 124 CYS A CA 1
ATOM 968 C C . CYS A 1 124 ? -8.616 -19.312 -16.667 1.00 41.09 124 CYS A C 1
ATOM 970 O O . CYS A 1 124 ? -8.515 -19.639 -17.846 1.00 41.09 124 CYS A O 1
ATOM 972 N N . GLN A 1 125 ? -8.408 -18.044 -16.289 1.00 42.41 125 GLN A N 1
ATOM 973 C CA . GLN A 1 125 ? -8.124 -16.934 -17.217 1.00 42.41 125 GLN A CA 1
ATOM 974 C C . GLN A 1 125 ? -6.751 -16.283 -17.004 1.00 42.41 125 GLN A C 1
ATOM 976 O O . GLN A 1 125 ? -6.234 -15.645 -17.919 1.00 42.41 125 GLN A O 1
ATOM 981 N N . ILE A 1 126 ? -6.125 -16.461 -15.836 1.00 47.09 126 ILE A N 1
ATOM 982 C CA . ILE A 1 126 ? -4.785 -15.921 -15.552 1.00 47.09 126 ILE A CA 1
ATOM 983 C C . ILE A 1 126 ? -3.682 -16.685 -16.306 1.00 47.09 126 ILE A C 1
ATOM 985 O O . ILE A 1 126 ? -2.608 -16.129 -16.521 1.00 47.09 126 ILE A O 1
ATOM 989 N N . GLU A 1 127 ? -3.946 -17.887 -16.829 1.00 45.81 127 GLU A N 1
ATOM 990 C CA . GLU A 1 127 ? -2.999 -18.525 -17.753 1.00 45.81 127 GLU A CA 1
ATOM 991 C C . GLU A 1 127 ? -2.912 -17.840 -19.128 1.00 45.81 127 GLU A C 1
ATOM 993 O O . GLU A 1 127 ? -1.941 -18.082 -19.839 1.00 45.81 127 GLU A O 1
ATOM 998 N N . HIS A 1 128 ? -3.846 -16.968 -19.529 1.00 50.47 128 HIS A N 1
ATOM 999 C CA . HIS A 1 128 ? -3.873 -16.399 -20.888 1.00 50.47 128 HIS A CA 1
ATOM 1000 C C . HIS A 1 128 ? -4.130 -14.886 -20.909 1.00 50.47 128 HIS A C 1
ATOM 1002 O O . HIS A 1 128 ? -5.080 -14.394 -21.516 1.00 50.47 128 HIS A O 1
ATOM 1008 N N . GLN A 1 129 ? -3.233 -14.117 -20.288 1.00 51.28 129 GLN A N 1
ATOM 1009 C CA . GLN A 1 129 ? -3.140 -12.676 -20.556 1.00 51.28 129 GLN A CA 1
ATOM 1010 C C . GLN A 1 129 ? -1.701 -12.181 -20.753 1.00 51.28 129 GLN A C 1
ATOM 1012 O O . GLN A 1 129 ? -1.345 -11.061 -20.397 1.00 51.28 129 GLN A O 1
ATOM 1017 N N . TRP A 1 130 ? -0.871 -13.000 -21.398 1.00 54.31 130 TRP A N 1
ATOM 1018 C CA . TRP A 1 130 ? 0.097 -12.457 -22.345 1.00 54.31 130 TRP A CA 1
ATOM 1019 C C . TRP A 1 130 ? -0.574 -12.491 -23.709 1.00 54.31 130 TRP A C 1
ATOM 1021 O O . TRP A 1 130 ? -1.019 -13.547 -24.148 1.00 54.31 130 TRP A O 1
ATOM 1031 N N . ASP A 1 131 ? -0.713 -11.328 -24.338 1.00 67.50 131 ASP A N 1
ATOM 1032 C CA . ASP A 1 131 ? -1.154 -11.232 -25.724 1.00 67.50 131 ASP A CA 1
ATOM 1033 C C . ASP A 1 131 ? -0.301 -12.187 -26.578 1.00 67.50 131 ASP A C 1
ATOM 1035 O O . ASP A 1 131 ? 0.910 -11.988 -26.722 1.00 67.50 131 ASP A O 1
ATOM 1039 N N . LEU A 1 132 ? -0.919 -13.270 -27.065 1.00 60.56 132 LEU A N 1
ATOM 1040 C CA . LEU A 1 132 ? -0.250 -14.340 -27.809 1.00 60.56 132 LEU A CA 1
ATOM 1041 C C . LEU A 1 132 ? 0.497 -13.761 -29.016 1.00 60.56 132 LEU A C 1
ATOM 1043 O O . LEU A 1 132 ? 1.579 -14.230 -29.359 1.00 60.56 132 LEU A O 1
ATOM 1047 N N . GLU A 1 133 ? -0.038 -12.692 -29.606 1.00 70.56 133 GLU A N 1
ATOM 1048 C CA . GLU A 1 133 ? 0.572 -11.986 -30.725 1.00 70.56 133 GLU A CA 1
ATOM 1049 C C . GLU A 1 133 ? 1.864 -11.260 -30.313 1.00 70.56 133 GLU A C 1
ATOM 1051 O O . GLU A 1 133 ? 2.891 -11.388 -30.982 1.00 70.56 133 GLU A O 1
ATOM 1056 N N . THR A 1 134 ? 1.864 -10.559 -29.174 1.00 74.06 134 THR A N 1
ATOM 1057 C CA . THR A 1 134 ? 3.071 -9.940 -28.598 1.00 74.06 134 THR A CA 1
ATOM 1058 C C . THR A 1 134 ? 4.118 -10.986 -28.202 1.00 74.06 134 THR A C 1
ATOM 1060 O O . THR A 1 134 ? 5.316 -10.772 -28.412 1.00 74.06 134 THR A O 1
ATOM 1063 N N . MET A 1 135 ? 3.697 -12.135 -27.663 1.00 74.88 135 MET A N 1
ATOM 1064 C CA . MET A 1 135 ? 4.614 -13.212 -27.278 1.00 74.88 135 MET A CA 1
ATOM 1065 C C . MET A 1 135 ? 5.258 -13.881 -28.500 1.00 74.88 135 MET A C 1
ATOM 1067 O O . MET A 1 135 ? 6.476 -14.058 -28.516 1.00 74.88 135 MET A O 1
ATOM 1071 N N . LEU A 1 136 ? 4.473 -14.181 -29.540 1.00 77.62 136 LEU A N 1
ATOM 1072 C CA . LEU A 1 136 ? 4.970 -14.758 -30.792 1.00 77.62 136 LEU A CA 1
ATOM 1073 C C . LEU A 1 136 ? 5.921 -13.799 -31.519 1.00 77.62 136 LEU A C 1
ATOM 1075 O O . LEU A 1 136 ? 7.003 -14.219 -31.921 1.00 77.62 136 LEU A O 1
ATOM 1079 N N . LYS A 1 137 ? 5.594 -12.500 -31.589 1.00 79.75 137 LYS A N 1
ATOM 1080 C CA . LYS A 1 137 ? 6.492 -11.477 -32.160 1.00 79.75 137 LYS A CA 1
ATOM 1081 C C . LYS A 1 137 ? 7.817 -11.386 -31.404 1.00 79.75 137 LYS A C 1
ATOM 1083 O O . LYS A 1 137 ? 8.879 -11.268 -32.013 1.00 79.75 137 LYS A O 1
ATOM 1088 N N . LYS A 1 138 ? 7.780 -11.467 -30.071 1.00 79.56 138 LYS A N 1
ATOM 1089 C CA . LYS A 1 138 ? 8.995 -11.448 -29.246 1.00 79.56 138 LYS A CA 1
ATOM 1090 C C . LYS A 1 138 ? 9.826 -12.719 -29.434 1.00 79.56 138 LYS A C 1
ATOM 1092 O O . LYS A 1 138 ? 11.047 -12.631 -29.532 1.00 79.56 138 LYS A O 1
ATOM 1097 N N . GLN A 1 139 ? 9.181 -13.879 -29.528 1.00 78.56 139 GLN A N 1
ATOM 1098 C CA . GLN A 1 139 ? 9.846 -15.155 -29.792 1.00 78.56 139 GLN A CA 1
ATOM 1099 C C . GLN A 1 139 ? 10.504 -15.180 -31.180 1.00 78.56 139 GLN A C 1
ATOM 1101 O O . GLN A 1 139 ? 11.649 -15.607 -31.306 1.00 78.56 139 GLN A O 1
ATOM 1106 N N . GLU A 1 140 ? 9.821 -14.674 -32.206 1.00 85.50 140 GLU A N 1
ATOM 1107 C CA . GLU A 1 140 ? 10.347 -14.573 -33.570 1.00 85.50 140 GLU A CA 1
ATOM 1108 C C . GLU A 1 140 ? 11.510 -13.574 -33.669 1.00 85.50 140 GLU A C 1
ATOM 1110 O O . GLU A 1 140 ? 12.519 -13.857 -34.320 1.00 85.50 140 GLU A O 1
ATOM 1115 N N . SER A 1 141 ? 11.432 -12.454 -32.940 1.00 81.12 141 SER A N 1
ATOM 1116 C CA . SER A 1 141 ? 12.535 -11.493 -32.829 1.00 81.12 141 SER A CA 1
ATOM 1117 C C . SER A 1 141 ? 13.768 -12.105 -32.164 1.00 81.12 141 SER A C 1
ATOM 1119 O O . SER A 1 141 ? 14.883 -11.871 -32.625 1.00 81.12 141 SER A O 1
ATOM 1121 N N . ILE A 1 142 ? 13.586 -12.893 -31.099 1.00 83.81 142 ILE A N 1
ATOM 1122 C CA . ILE A 1 142 ? 14.689 -13.592 -30.425 1.00 83.81 142 ILE A CA 1
ATOM 1123 C C . ILE A 1 142 ? 15.296 -14.650 -31.353 1.00 83.81 142 ILE A C 1
ATOM 1125 O O . ILE A 1 142 ? 16.518 -14.753 -31.430 1.00 83.81 142 ILE A O 1
ATOM 1129 N N . ARG A 1 143 ? 14.464 -15.398 -32.093 1.00 87.12 143 ARG A N 1
ATOM 1130 C CA . ARG A 1 143 ? 14.933 -16.415 -33.044 1.00 87.12 143 ARG A CA 1
ATOM 1131 C C . ARG A 1 143 ? 15.772 -15.799 -34.162 1.00 87.12 143 ARG A C 1
ATOM 1133 O O . ARG A 1 143 ? 16.892 -16.240 -34.386 1.00 87.12 143 ARG A O 1
ATOM 1140 N N . THR A 1 144 ? 15.266 -14.741 -34.792 1.00 88.00 144 THR A N 1
ATOM 1141 C CA . THR A 1 144 ? 15.973 -14.036 -35.874 1.00 88.00 144 THR A CA 1
ATOM 1142 C C . THR A 1 144 ? 17.319 -13.489 -35.399 1.00 88.00 144 THR A C 1
ATOM 1144 O O . THR A 1 144 ? 18.319 -13.579 -36.105 1.00 88.00 144 THR A O 1
ATOM 1147 N N . PHE A 1 145 ? 17.371 -12.947 -34.180 1.00 80.88 145 PHE A N 1
ATOM 1148 C CA . PHE A 1 145 ? 18.619 -12.438 -33.615 1.00 80.88 145 PHE A CA 1
ATOM 1149 C C . PHE A 1 145 ? 19.631 -13.558 -33.328 1.00 80.88 145 PHE A C 1
ATOM 1151 O O . PHE A 1 145 ? 20.820 -13.394 -33.591 1.00 80.88 145 PHE A O 1
ATOM 1158 N N . ALA A 1 146 ? 19.169 -14.712 -32.838 1.00 76.88 146 ALA A N 1
ATOM 1159 C CA . ALA A 1 146 ? 20.025 -15.875 -32.624 1.00 76.88 146 ALA A CA 1
ATOM 1160 C C . ALA A 1 146 ? 20.600 -16.421 -33.943 1.00 76.88 146 ALA A C 1
ATOM 1162 O O . ALA A 1 146 ? 21.787 -16.724 -34.001 1.00 76.88 146 ALA A O 1
ATOM 1163 N N . GLU A 1 147 ? 19.793 -16.481 -35.007 1.00 89.31 147 GLU A N 1
ATOM 1164 C CA . GLU A 1 147 ? 20.237 -16.883 -36.352 1.00 89.31 147 GLU A CA 1
ATOM 1165 C C . GLU A 1 147 ? 21.300 -15.920 -36.912 1.00 89.31 147 GLU A C 1
ATOM 1167 O O . GLU A 1 147 ? 22.300 -16.356 -37.475 1.00 89.31 147 GLU A O 1
ATOM 1172 N N . GLN A 1 148 ? 21.134 -14.609 -36.700 1.00 87.19 148 GLN A N 1
ATOM 1173 C CA . GLN A 1 148 ? 22.132 -13.611 -37.101 1.00 87.19 148 GLN A CA 1
ATOM 1174 C C . GLN A 1 148 ? 23.457 -13.770 -36.349 1.00 87.19 148 GLN A C 1
ATOM 1176 O O . GLN A 1 148 ? 24.521 -13.679 -36.958 1.00 87.19 148 GLN A O 1
ATOM 1181 N N . ILE A 1 149 ? 23.406 -14.015 -35.036 1.00 82.69 149 ILE A N 1
ATOM 1182 C CA . ILE A 1 149 ? 24.609 -14.269 -34.234 1.00 82.69 149 ILE A CA 1
ATOM 1183 C C . ILE A 1 149 ? 25.307 -15.549 -34.698 1.00 82.69 149 ILE A C 1
ATOM 1185 O O . ILE A 1 149 ? 26.529 -15.546 -34.824 1.00 82.69 149 ILE A O 1
ATOM 1189 N N . ASP A 1 150 ? 24.558 -16.620 -34.966 1.00 85.75 150 ASP A N 1
ATOM 1190 C CA . ASP A 1 150 ? 25.119 -17.889 -35.444 1.00 85.75 150 ASP A CA 1
ATOM 1191 C C . ASP A 1 150 ? 25.869 -17.705 -36.772 1.00 85.75 150 ASP A C 1
ATOM 1193 O O . ASP A 1 150 ? 26.995 -18.174 -36.932 1.00 85.75 150 ASP A O 1
ATOM 1197 N N . GLU A 1 151 ? 25.300 -16.927 -37.694 1.00 88.62 151 GLU A N 1
ATOM 1198 C CA . GLU A 1 151 ? 25.949 -16.604 -38.965 1.00 88.62 151 GLU A CA 1
ATOM 1199 C C . GLU A 1 151 ? 27.213 -15.755 -38.774 1.00 88.62 151 GLU A C 1
ATOM 1201 O O . GLU A 1 151 ? 28.252 -16.020 -39.380 1.00 88.62 151 GLU A O 1
ATOM 1206 N N . MET A 1 152 ? 27.171 -14.767 -37.875 1.00 85.19 152 MET A N 1
ATOM 1207 C CA . MET A 1 152 ? 28.356 -13.975 -37.535 1.00 85.19 152 MET A CA 1
ATOM 1208 C C . MET A 1 152 ? 29.468 -14.841 -36.934 1.00 85.19 152 MET A C 1
ATOM 1210 O O . MET A 1 152 ? 30.639 -14.628 -37.248 1.00 85.19 152 MET A O 1
ATOM 1214 N N . ILE A 1 153 ? 29.118 -15.818 -36.094 1.00 84.31 153 ILE A N 1
ATOM 1215 C CA . ILE A 1 153 ? 30.077 -16.762 -35.515 1.00 84.31 153 ILE A CA 1
ATOM 1216 C C . ILE A 1 153 ? 30.715 -17.614 -36.614 1.00 84.31 153 ILE A C 1
ATOM 1218 O O . ILE A 1 153 ? 31.937 -17.739 -36.623 1.00 84.31 153 ILE A O 1
ATOM 1222 N N . LYS A 1 154 ? 29.937 -18.136 -37.572 1.00 85.75 154 LYS A N 1
ATOM 1223 C CA . LYS A 1 154 ? 30.482 -18.898 -38.711 1.00 85.75 154 LYS A CA 1
ATOM 1224 C C . LYS A 1 154 ? 31.467 -18.078 -39.530 1.00 85.75 154 LYS A C 1
ATOM 1226 O O . LYS A 1 154 ? 32.571 -18.545 -39.769 1.00 85.75 154 LYS A O 1
ATOM 1231 N N . VAL A 1 155 ? 31.128 -16.833 -39.868 1.00 88.31 155 VAL A N 1
ATOM 1232 C CA . VAL A 1 155 ? 32.034 -15.942 -40.615 1.00 88.31 155 VAL A CA 1
ATOM 1233 C C . VAL A 1 155 ? 33.335 -15.687 -39.850 1.00 88.31 155 VAL A C 1
ATOM 1235 O O . VAL A 1 155 ? 34.405 -15.611 -40.452 1.00 88.31 155 VAL A O 1
ATOM 1238 N N . VAL A 1 156 ? 33.271 -15.533 -38.525 1.00 79.81 156 VAL A N 1
ATOM 1239 C CA . VAL A 1 156 ? 34.475 -15.371 -37.697 1.00 79.81 156 VAL A CA 1
ATOM 1240 C C . VAL A 1 156 ? 35.303 -16.655 -37.675 1.00 79.81 156 VAL A C 1
ATOM 1242 O O . VAL A 1 156 ? 36.518 -16.574 -37.815 1.00 79.81 156 VAL A O 1
ATOM 1245 N N . LEU A 1 157 ? 34.671 -17.823 -37.541 1.00 71.62 157 LEU A N 1
ATOM 1246 C CA . LEU A 1 157 ? 35.361 -19.115 -37.561 1.00 71.62 157 LEU A CA 1
ATOM 1247 C C . LEU A 1 157 ? 36.014 -19.393 -38.921 1.00 71.62 157 LEU A C 1
ATOM 1249 O O . LEU A 1 157 ? 37.187 -19.740 -38.952 1.00 71.62 157 LEU A O 1
ATOM 1253 N N . GLU A 1 158 ? 35.318 -19.142 -40.031 1.00 81.88 158 GLU A N 1
ATOM 1254 C CA . GLU A 1 158 ? 35.880 -19.259 -41.384 1.00 81.88 158 GLU A CA 1
ATOM 1255 C C . GLU A 1 158 ? 37.081 -18.329 -41.585 1.00 81.88 158 GLU A C 1
ATOM 1257 O O . GLU A 1 158 ? 38.065 -18.717 -42.209 1.00 81.88 158 GLU A O 1
ATOM 1262 N N . ARG A 1 159 ? 37.037 -17.107 -41.036 1.00 74.81 159 ARG A N 1
ATOM 1263 C CA . ARG A 1 159 ? 38.189 -16.193 -41.065 1.00 74.81 159 ARG A CA 1
ATOM 1264 C C . ARG A 1 159 ? 39.348 -16.710 -40.228 1.00 74.81 159 ARG A C 1
ATOM 1266 O O . ARG A 1 159 ? 40.472 -16.643 -40.692 1.00 74.81 159 ARG A O 1
ATOM 1273 N N . ILE A 1 160 ? 39.091 -17.256 -39.040 1.00 72.12 160 ILE A N 1
ATOM 1274 C CA . ILE A 1 160 ? 40.133 -17.873 -38.207 1.00 72.12 160 ILE A CA 1
ATOM 1275 C C . ILE A 1 160 ? 40.759 -19.077 -38.925 1.00 72.12 160 ILE A C 1
ATOM 1277 O O . ILE A 1 160 ? 41.971 -19.246 -38.868 1.00 72.12 160 ILE A O 1
ATOM 1281 N N . GLU A 1 161 ? 39.968 -19.890 -39.627 1.00 72.75 161 GLU A N 1
ATOM 1282 C CA . GLU A 1 161 ? 40.468 -21.018 -40.425 1.00 72.75 161 GLU A CA 1
ATOM 1283 C C . GLU A 1 161 ? 41.266 -20.558 -41.657 1.00 72.75 161 GLU A C 1
ATOM 1285 O O . GLU A 1 161 ? 42.291 -21.155 -41.982 1.00 72.75 161 GLU A O 1
ATOM 1290 N N . GLN A 1 162 ? 40.844 -19.477 -42.325 1.00 67.06 162 GLN A N 1
ATOM 1291 C CA . GLN A 1 162 ? 41.579 -18.874 -43.446 1.00 67.06 162 GLN A CA 1
ATOM 1292 C C . GLN A 1 162 ? 42.878 -18.187 -42.994 1.00 67.06 162 GLN A C 1
ATOM 1294 O O . GLN A 1 162 ? 43.901 -18.312 -43.667 1.00 67.06 162 GLN A O 1
ATOM 1299 N N . ASP A 1 163 ? 42.851 -17.508 -41.847 1.00 65.38 163 ASP A N 1
ATOM 1300 C CA . ASP A 1 163 ? 44.009 -16.857 -41.225 1.00 65.38 163 ASP A CA 1
ATOM 1301 C C . ASP A 1 163 ? 44.944 -17.886 -40.546 1.00 65.38 163 ASP A C 1
ATOM 1303 O O . ASP A 1 163 ? 46.121 -17.608 -40.322 1.00 65.38 163 ASP A O 1
ATOM 1307 N N . GLY A 1 164 ? 44.439 -19.095 -40.271 1.00 55.62 164 GLY A N 1
ATOM 1308 C CA . GLY A 1 164 ? 45.130 -20.244 -39.678 1.00 55.62 164 GLY A CA 1
ATOM 1309 C C . GLY A 1 164 ? 46.005 -21.063 -40.635 1.00 55.62 164 GLY A C 1
ATOM 1310 O O . GLY A 1 164 ? 46.443 -22.149 -40.269 1.00 55.62 164 GLY A O 1
ATOM 1311 N N . GLN A 1 165 ? 46.334 -20.552 -41.829 1.00 53.56 165 GLN A N 1
ATOM 1312 C CA . GLN A 1 165 ? 47.422 -21.094 -42.668 1.00 53.56 165 GLN A CA 1
ATOM 1313 C C . GLN A 1 165 ? 48.840 -20.713 -42.182 1.00 53.56 165 GLN A C 1
ATOM 1315 O O . GLN A 1 165 ? 49.785 -20.660 -42.966 1.00 53.56 165 GLN A O 1
ATOM 1320 N N . PHE A 1 166 ? 49.014 -20.487 -40.884 1.00 57.38 166 PHE A N 1
ATOM 1321 C CA . PHE A 1 166 ? 50.292 -20.512 -40.173 1.00 57.38 166 PHE A CA 1
ATOM 1322 C C . PHE A 1 166 ? 49.942 -21.110 -38.797 1.00 57.38 166 PHE A C 1
ATOM 1324 O O . PHE A 1 166 ? 49.167 -20.509 -38.067 1.00 57.38 166 PHE A O 1
ATOM 1331 N N . GLU A 1 167 ? 50.345 -22.310 -38.386 1.00 51.53 167 GLU A N 1
ATOM 1332 C CA . GLU A 1 167 ? 51.635 -22.976 -38.517 1.00 51.53 167 GLU A CA 1
ATOM 1333 C C . GLU A 1 167 ? 51.435 -24.508 -38.485 1.00 51.53 167 GLU A C 1
ATOM 1335 O O . GLU A 1 167 ? 51.126 -25.063 -37.435 1.00 51.53 167 GLU A O 1
ATOM 1340 N N . ASP A 1 168 ? 51.719 -25.212 -39.584 1.00 54.97 168 ASP A N 1
ATOM 1341 C CA . ASP A 1 168 ? 52.364 -26.527 -39.469 1.00 54.97 168 ASP A CA 1
ATOM 1342 C C . ASP A 1 168 ? 53.876 -26.261 -39.397 1.00 54.97 168 ASP A C 1
ATOM 1344 O O . ASP A 1 168 ? 54.612 -26.397 -40.375 1.00 54.97 168 ASP A O 1
ATOM 1348 N N . ILE A 1 169 ? 54.354 -25.818 -38.232 1.00 55.16 169 ILE A N 1
ATOM 1349 C CA . ILE A 1 169 ? 55.733 -26.105 -37.822 1.00 55.16 169 ILE A CA 1
ATOM 1350 C C . ILE A 1 169 ? 55.615 -27.170 -36.744 1.00 55.16 169 ILE A C 1
ATOM 1352 O O . ILE A 1 169 ? 55.814 -26.930 -35.553 1.00 55.16 169 ILE A O 1
ATOM 1356 N N . ASP A 1 170 ? 55.233 -28.364 -37.193 1.00 49.53 170 ASP A N 1
ATOM 1357 C CA . ASP A 1 170 ? 55.349 -29.560 -36.387 1.00 49.53 170 ASP A CA 1
ATOM 1358 C C . ASP A 1 170 ? 56.845 -29.835 -36.214 1.00 49.53 170 ASP A C 1
ATOM 1360 O O . ASP A 1 170 ? 57.575 -30.267 -37.114 1.00 49.53 170 ASP A O 1
ATOM 1364 N N . ALA A 1 171 ? 57.323 -29.488 -35.027 1.00 59.41 171 ALA A N 1
ATOM 1365 C CA . ALA A 1 171 ? 58.549 -30.015 -34.494 1.00 59.41 171 ALA A CA 1
ATOM 1366 C C . ALA A 1 171 ? 58.393 -31.534 -34.378 1.00 59.41 171 ALA A C 1
ATOM 1368 O O . ALA A 1 171 ? 57.754 -32.001 -33.441 1.00 59.41 171 ALA A O 1
ATOM 1369 N N . SER A 1 172 ? 59.001 -32.290 -35.297 1.00 52.94 172 SER A N 1
ATOM 1370 C CA . SER A 1 172 ? 59.770 -33.527 -35.051 1.00 52.94 172 SER A CA 1
ATOM 1371 C C . SER A 1 172 ? 59.850 -34.381 -36.320 1.00 52.94 172 SER A C 1
ATOM 1373 O O . SER A 1 172 ? 58.890 -35.071 -36.642 1.00 52.94 172 SER A O 1
ATOM 1375 N N . GLN A 1 173 ? 61.018 -34.426 -36.975 1.00 47.56 173 GLN A N 1
ATOM 1376 C CA . GLN A 1 173 ? 61.753 -35.672 -37.264 1.00 47.56 173 GLN A CA 1
ATOM 1377 C C . GLN A 1 173 ? 63.025 -35.408 -38.097 1.00 47.56 173 GLN A C 1
ATOM 1379 O O . GLN A 1 173 ? 62.941 -34.992 -39.249 1.00 47.56 173 GLN A O 1
ATOM 1384 N N . ASN A 1 174 ? 64.162 -35.781 -37.486 1.00 38.56 174 ASN A N 1
ATOM 1385 C CA . ASN A 1 174 ? 65.548 -35.909 -37.980 1.00 38.56 174 ASN A CA 1
ATOM 1386 C C . ASN A 1 174 ? 66.403 -34.654 -38.190 1.00 38.56 174 ASN A C 1
ATOM 1388 O O . ASN A 1 174 ? 66.214 -33.928 -39.185 1.00 38.56 174 ASN A O 1
#

Sequence (174 aa):
MIESGAKGLGEGQQHPFLQPLSNDGTVVNLIQLLKVRNKSNENELSLHEKFGIISKILANLFKATQIPSEIGLDAINILKRNHDYTELVYLAENKVLILGSEQNKRKVAVAIKDKVSNLKTYECQIEHQWDLETMLKKQESIRTFAEQIDEMIKVVLERIEQDGQFEDIDASQN

Secondary structure (DSSP, 8-state):
--HHHHTTPPTTPPPTTHHHHHHTSHHHHHHHHHHHGGGS-S--HHHHHHHHHHHHHHHHHTTTS---HHHHHHHHHHHHHTT-HHHHHHHHTSTHHHHS-HHHHHHHHHHHHHHHHHHHHHTTTGGG-S-HHHHHHHHHHHHHHHHHHHHHHHHHHHHHHHHT----------

pLDDT: mean 71.55, std 14.38, range [38.56, 89.31]